Protein AF-A0A5N6UYJ4-F1 (afdb_monomer_lite)

Radius of gyration: 27.27 Å; chains: 1; bounding box: 57×42×85 Å

Foldseek 3Di:
DDDDDDDDDDDDPDDDDDDDDDPPPPPDDDADDDDCDDPPPDWKKKKFFADDPPPPTFIWIWGADPVHRQFTWIWTWDDDPVPDIDTDIDHRDGCPDPPDDDGPDIGIDD

pLDDT: mean 79.78, std 16.19, range [35.66, 96.44]

Sequence (110 aa):
MCSSGSHKSDQNDVPPPPPPPPLIGKTAPKLPSVASEGPAGSYLVELLIFNGWPFKDHWAYWVRSHSDPDISVQLHATGDVRNGFEFQIKRNYDFHDENSECPSTGVPLQ

InterPro domains:
  IPR046670 Protein of unknown function DUF6540 [PF20174] (45-101)

Structure (mmCIF, N/CA/C/O backbone):
data_AF-A0A5N6UYJ4-F1
#
_entry.id   AF-A0A5N6UYJ4-F1
#
loop_
_atom_site.group_PDB
_atom_site.id
_atom_site.type_symbol
_atom_site.label_atom_id
_atom_site.label_alt_id
_atom_site.label_comp_id
_atom_site.label_asym_id
_atom_site.label_entity_id
_atom_site.label_seq_id
_atom_site.pdbx_PDB_ins_code
_atom_site.Cartn_x
_atom_site.Cartn_y
_atom_site.Cartn_z
_atom_site.occupancy
_atom_site.B_iso_or_equiv
_atom_site.auth_seq_id
_atom_site.auth_comp_id
_atom_site.auth_asym_id
_atom_site.auth_atom_id
_atom_site.pdbx_PDB_model_num
ATOM 1 N N . MET A 1 1 ? 37.836 30.164 -68.396 1.00 37.69 1 MET A N 1
ATOM 2 C CA . MET A 1 1 ? 36.994 31.258 -67.869 1.00 37.69 1 MET A CA 1
ATOM 3 C C . MET A 1 1 ? 35.587 30.726 -67.690 1.00 37.69 1 MET A C 1
ATOM 5 O O . MET A 1 1 ? 35.096 30.031 -68.567 1.00 37.69 1 MET A O 1
ATOM 9 N N . CYS A 1 2 ? 35.027 30.967 -66.511 1.00 35.66 2 CYS A N 1
ATOM 10 C CA . CYS A 1 2 ? 33.766 30.437 -66.010 1.00 35.66 2 CYS A CA 1
ATOM 11 C C . CYS A 1 2 ? 32.553 30.886 -66.839 1.00 35.66 2 CYS A C 1
ATOM 13 O O . CYS A 1 2 ? 32.515 32.017 -67.321 1.00 35.66 2 CYS A O 1
ATOM 15 N N . SER A 1 3 ? 31.515 30.053 -66.904 1.00 36.03 3 SER A N 1
ATOM 16 C CA . SER A 1 3 ? 30.139 30.551 -66.951 1.00 36.03 3 SER A CA 1
ATOM 17 C C . SER A 1 3 ? 29.191 29.558 -66.298 1.00 36.03 3 SER A C 1
ATOM 19 O O . SER A 1 3 ? 29.234 28.356 -66.544 1.00 36.03 3 SER A O 1
ATOM 21 N N . SER A 1 4 ? 28.418 30.127 -65.383 1.00 45.53 4 SER A N 1
ATOM 22 C CA . SER A 1 4 ? 27.612 29.508 -64.346 1.00 45.53 4 SER A CA 1
ATOM 23 C C . SER A 1 4 ? 26.329 28.885 -64.890 1.00 45.53 4 SER A C 1
ATOM 25 O O . SER A 1 4 ? 25.650 29.482 -65.722 1.00 45.53 4 SER A O 1
ATOM 27 N N . GLY A 1 5 ? 25.954 27.728 -64.343 1.00 38.66 5 GLY A N 1
ATOM 28 C CA . GLY A 1 5 ? 24.642 27.109 -64.523 1.00 38.66 5 GLY A CA 1
ATOM 29 C C . GLY A 1 5 ? 24.069 26.696 -63.168 1.00 38.66 5 GLY A C 1
ATOM 30 O O . GLY A 1 5 ? 24.495 25.698 -62.605 1.00 38.66 5 GLY A O 1
ATOM 31 N N . SER A 1 6 ? 23.161 27.530 -62.656 1.00 41.56 6 SER A N 1
ATOM 32 C CA . SER A 1 6 ? 22.219 27.382 -61.534 1.00 41.56 6 SER A CA 1
ATOM 33 C C . SER A 1 6 ? 22.352 26.185 -60.582 1.00 41.56 6 SER A C 1
ATOM 35 O O . SER A 1 6 ? 21.920 25.074 -60.887 1.00 41.56 6 SER A O 1
ATOM 37 N N . HIS A 1 7 ? 22.750 26.480 -59.340 1.00 42.28 7 HIS A N 1
ATOM 38 C CA . HIS A 1 7 ? 22.315 25.706 -58.178 1.00 42.28 7 HIS A CA 1
ATOM 39 C C . HIS A 1 7 ? 20.789 25.803 -58.060 1.00 42.28 7 HIS A C 1
ATOM 41 O O . HIS A 1 7 ? 20.243 26.867 -57.766 1.00 42.28 7 HIS A O 1
ATOM 47 N N . LYS A 1 8 ? 20.098 24.688 -58.297 1.00 43.34 8 LYS A N 1
ATOM 48 C CA . LYS A 1 8 ? 18.707 24.507 -57.889 1.00 43.34 8 LYS A CA 1
ATOM 49 C C . LYS A 1 8 ? 18.759 24.120 -56.412 1.00 43.34 8 LYS A C 1
ATOM 51 O O . LYS A 1 8 ? 19.307 23.081 -56.069 1.00 43.34 8 LYS A O 1
ATOM 56 N N . SER A 1 9 ? 18.293 25.017 -55.556 1.00 42.75 9 SER A N 1
ATOM 57 C CA . SER A 1 9 ? 18.115 24.794 -54.124 1.00 42.75 9 SER A CA 1
ATOM 58 C C . SER A 1 9 ? 17.291 23.527 -53.892 1.00 42.75 9 SER A C 1
ATOM 60 O O . SER A 1 9 ? 16.156 23.464 -54.372 1.00 42.75 9 SER A O 1
ATOM 62 N N . ASP A 1 10 ? 17.849 22.561 -53.160 1.00 50.72 10 ASP A N 1
ATOM 63 C CA . ASP A 1 10 ? 17.098 21.452 -52.574 1.00 50.72 10 ASP A CA 1
ATOM 64 C C . ASP A 1 10 ? 15.974 22.042 -51.714 1.00 50.72 10 ASP A C 1
ATOM 66 O O . ASP A 1 10 ? 16.199 22.627 -50.651 1.00 50.72 10 ASP A O 1
ATOM 70 N N . GLN A 1 11 ? 14.749 21.978 -52.234 1.00 52.72 11 GLN A N 1
ATOM 71 C CA . GLN A 1 11 ? 13.552 22.282 -51.469 1.00 52.72 11 GLN A CA 1
ATOM 72 C C . GLN A 1 11 ? 13.398 21.181 -50.424 1.00 52.72 11 GLN A C 1
ATOM 74 O O . GLN A 1 11 ? 13.255 20.009 -50.755 1.00 52.72 11 GLN A O 1
ATOM 79 N N . ASN A 1 12 ? 13.469 21.592 -49.161 1.00 56.12 12 ASN A N 1
ATOM 80 C CA . ASN A 1 12 ? 13.211 20.778 -47.984 1.00 56.12 12 ASN A CA 1
ATOM 81 C C . ASN A 1 12 ? 11.861 20.044 -48.100 1.00 56.12 12 ASN A C 1
ATOM 83 O O . ASN A 1 12 ? 10.819 20.643 -47.834 1.00 56.12 12 ASN A O 1
ATOM 87 N N . ASP A 1 13 ? 11.878 18.754 -48.428 1.00 59.16 13 ASP A N 1
ATOM 88 C CA . ASP A 1 13 ? 10.721 17.867 -48.267 1.00 59.16 13 ASP A CA 1
ATOM 89 C C . ASP A 1 13 ? 10.680 17.369 -46.814 1.00 59.16 13 ASP A C 1
ATOM 91 O O . ASP A 1 13 ? 11.123 16.268 -46.478 1.00 59.16 13 ASP A O 1
ATOM 95 N N . VAL A 1 14 ? 10.199 18.225 -45.908 1.00 63.22 14 VAL A N 1
ATOM 96 C CA . VAL A 1 14 ? 9.856 17.798 -44.546 1.00 63.22 14 VAL A CA 1
ATOM 97 C C . VAL A 1 14 ? 8.457 17.180 -44.602 1.00 63.22 14 VAL A C 1
ATOM 99 O O . VAL A 1 14 ? 7.529 17.852 -45.062 1.00 63.22 14 VAL A O 1
ATOM 102 N N . PRO A 1 15 ? 8.269 15.924 -44.152 1.00 75.69 15 PRO A N 1
ATOM 103 C CA . PRO A 1 15 ? 6.957 15.294 -44.166 1.00 75.69 15 PRO A CA 1
ATOM 104 C C . PRO A 1 15 ? 5.963 16.105 -43.322 1.00 75.69 15 PRO A C 1
ATOM 106 O O . PRO A 1 15 ? 6.350 16.678 -42.297 1.00 75.69 15 PRO A O 1
ATOM 109 N N . PRO A 1 16 ? 4.683 16.169 -43.733 1.00 78.69 16 PRO A N 1
ATOM 110 C CA . PRO A 1 16 ? 3.678 16.922 -43.003 1.00 78.69 16 PRO A CA 1
ATOM 111 C C . PRO A 1 16 ? 3.562 16.395 -41.566 1.00 78.69 16 PRO A C 1
ATOM 113 O O . PRO A 1 16 ? 3.697 15.187 -41.339 1.00 78.69 16 PRO A O 1
ATOM 116 N N . PRO A 1 17 ? 3.313 17.281 -40.587 1.00 78.19 17 PRO A N 1
ATOM 117 C CA . PRO A 1 17 ? 3.162 16.865 -39.205 1.00 78.19 17 PRO A CA 1
ATOM 118 C C . PRO A 1 17 ? 1.998 15.870 -39.081 1.00 78.19 17 PRO A C 1
ATOM 120 O O . PRO A 1 17 ? 0.983 16.019 -39.772 1.00 78.19 17 PRO A O 1
ATOM 123 N N . PRO A 1 18 ? 2.125 14.854 -38.212 1.00 80.38 18 PRO A N 1
ATOM 124 C CA . PRO A 1 18 ? 1.044 13.912 -37.975 1.00 80.38 18 PRO A CA 1
ATOM 125 C C . PRO A 1 18 ? -0.202 14.647 -37.451 1.00 80.38 18 PRO A C 1
ATOM 127 O O . PRO A 1 18 ? -0.077 15.665 -36.761 1.00 80.38 18 PRO A O 1
ATOM 130 N N . PRO A 1 19 ? -1.411 14.145 -37.760 1.00 80.44 19 PRO A N 1
ATOM 131 C CA . PRO A 1 19 ? -2.641 14.731 -37.250 1.00 80.44 19 PRO A CA 1
ATOM 132 C C . PRO A 1 19 ? -2.663 14.685 -35.713 1.00 80.44 19 PRO A C 1
ATOM 134 O O . PRO A 1 19 ? -2.157 13.725 -35.119 1.00 80.44 19 PRO A O 1
ATOM 137 N N . PRO A 1 20 ? -3.257 15.695 -35.051 1.00 76.94 20 PRO A N 1
ATOM 138 C CA . PRO A 1 20 ? -3.417 15.674 -33.607 1.00 76.94 20 PRO A CA 1
ATOM 139 C C . PRO A 1 20 ? -4.261 14.458 -33.193 1.00 76.94 20 PRO A C 1
ATOM 141 O O . PRO A 1 20 ? -5.218 14.108 -33.894 1.00 76.94 20 PRO A O 1
ATOM 144 N N . PRO A 1 21 ? -3.931 13.800 -32.067 1.00 77.88 21 PRO A N 1
ATOM 145 C CA . PRO A 1 21 ? -4.728 12.693 -31.569 1.00 77.88 21 PRO A CA 1
ATOM 146 C C . PRO A 1 21 ? -6.170 13.161 -31.322 1.00 77.88 21 PRO A C 1
ATOM 148 O O . PRO A 1 21 ? -6.376 14.292 -30.866 1.00 77.88 21 PRO A O 1
ATOM 151 N N . PRO A 1 22 ? -7.181 12.320 -31.605 1.00 70.31 22 PRO A N 1
ATOM 152 C CA . PRO A 1 22 ? -8.562 12.663 -31.315 1.00 70.31 22 PRO A CA 1
ATOM 153 C C . PRO A 1 22 ? -8.701 13.009 -29.830 1.00 70.31 22 PRO A C 1
ATOM 155 O O . PRO A 1 22 ? -8.305 12.233 -28.957 1.00 70.31 22 PRO A O 1
ATOM 158 N N . LEU A 1 23 ? -9.285 14.178 -29.556 1.00 64.19 23 LEU A N 1
ATOM 159 C CA . LEU A 1 23 ? -9.750 14.596 -28.235 1.00 64.19 23 LEU A CA 1
ATOM 160 C C . LEU A 1 23 ? -10.942 13.712 -27.838 1.00 64.19 23 LEU A C 1
ATOM 162 O O . LEU A 1 23 ? -12.083 14.158 -27.777 1.00 64.19 23 LEU A O 1
ATOM 166 N N . ILE A 1 24 ? -10.697 12.426 -27.583 1.00 67.12 24 ILE A N 1
ATOM 167 C CA . ILE A 1 24 ? -11.600 11.651 -26.742 1.00 67.12 24 ILE A CA 1
ATOM 168 C C . ILE A 1 24 ? -11.503 12.314 -25.377 1.00 67.12 24 ILE A C 1
ATOM 170 O O . ILE A 1 24 ? -10.480 12.204 -24.700 1.00 67.12 24 ILE A O 1
ATOM 174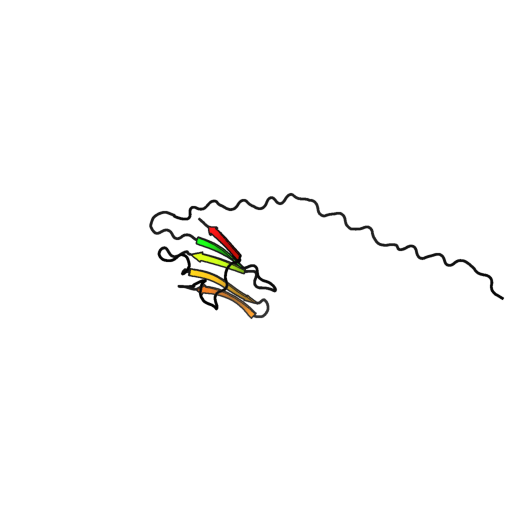 N N . GLY A 1 25 ? -12.551 13.049 -25.007 1.00 61.72 25 GLY A N 1
ATOM 175 C CA . GLY A 1 25 ? -12.735 13.566 -23.662 1.00 61.72 25 GLY A CA 1
ATOM 176 C C . GLY A 1 25 ? -12.751 12.391 -22.697 1.00 61.72 25 GLY A C 1
ATOM 177 O O . GLY A 1 25 ? -13.798 11.820 -22.413 1.00 61.72 25 GLY A O 1
ATOM 178 N N . LYS A 1 26 ? -11.573 11.986 -22.220 1.00 60.91 26 LYS A N 1
ATOM 179 C CA . LYS A 1 26 ? -11.442 11.078 -21.092 1.00 60.91 26 LYS A CA 1
ATOM 180 C C . LYS A 1 26 ? -11.830 11.885 -19.866 1.00 60.91 26 LYS A C 1
ATOM 182 O O . LYS A 1 26 ? -10.976 12.455 -19.194 1.00 60.91 26 LYS A O 1
ATOM 187 N N . THR A 1 27 ? -13.127 11.984 -19.595 1.00 65.62 27 THR A N 1
ATOM 188 C CA . THR A 1 27 ? -13.563 12.343 -18.250 1.00 65.62 27 THR A CA 1
ATOM 189 C C . THR A 1 27 ? -12.994 11.268 -17.335 1.00 65.62 27 THR A C 1
ATOM 191 O O . THR A 1 27 ? -13.286 10.084 -17.517 1.00 65.62 27 THR A O 1
ATOM 194 N N . ALA A 1 28 ? -12.105 11.658 -16.422 1.00 72.56 28 ALA A N 1
ATOM 195 C CA . ALA A 1 28 ? -11.562 10.727 -15.447 1.00 72.56 28 ALA A CA 1
ATOM 196 C C . ALA A 1 28 ? -12.729 10.073 -14.682 1.00 72.56 28 ALA A C 1
ATOM 198 O O . ALA A 1 28 ? -13.720 10.759 -14.396 1.00 72.56 28 ALA A O 1
ATOM 199 N N . PRO A 1 29 ? -12.653 8.770 -14.363 1.00 76.12 29 PRO A N 1
ATOM 200 C CA . PRO A 1 29 ? -13.671 8.121 -13.552 1.00 76.12 29 PRO A CA 1
ATOM 201 C C . PRO A 1 29 ? -13.870 8.891 -12.245 1.00 76.12 29 PRO A C 1
ATOM 203 O O . PRO A 1 29 ? -12.903 9.242 -11.567 1.00 76.12 29 PRO A O 1
ATOM 206 N N . LYS A 1 30 ? -15.127 9.170 -11.889 1.00 80.12 30 LYS A N 1
ATOM 207 C CA . LYS A 1 30 ? -15.443 9.763 -10.589 1.00 80.12 30 LYS A CA 1
ATOM 208 C C . LYS A 1 30 ? -15.077 8.761 -9.495 1.00 80.12 30 LYS A C 1
ATOM 210 O O . LYS A 1 30 ? -15.526 7.618 -9.545 1.00 80.12 30 LYS A O 1
ATOM 215 N N . LEU A 1 31 ? -14.288 9.201 -8.515 1.00 76.88 31 LEU A N 1
ATOM 216 C CA . LEU A 1 31 ? -13.930 8.376 -7.365 1.00 76.88 31 LEU A CA 1
ATOM 217 C C . LEU A 1 31 ? -15.182 7.979 -6.564 1.00 76.88 31 LEU A C 1
ATOM 219 O O . LEU A 1 31 ? -16.116 8.786 -6.452 1.00 76.88 31 LEU A O 1
ATOM 223 N N . PRO A 1 32 ? -15.219 6.757 -6.005 1.00 76.50 32 PRO A N 1
ATOM 224 C CA . PRO A 1 32 ? -16.294 6.353 -5.114 1.00 76.50 32 PRO A CA 1
ATOM 225 C C . PRO A 1 32 ? -16.315 7.264 -3.879 1.00 76.50 32 PRO A C 1
ATOM 227 O O . PRO A 1 32 ? -15.278 7.569 -3.295 1.00 76.50 32 PRO A O 1
ATOM 230 N N . SER A 1 33 ? -17.508 7.712 -3.481 1.00 83.69 33 SER A N 1
ATOM 231 C CA . SER A 1 33 ? -17.690 8.406 -2.203 1.00 83.69 33 SER A CA 1
ATOM 232 C C . SER A 1 33 ? -17.843 7.345 -1.122 1.00 83.69 33 SER A C 1
ATOM 234 O O . SER A 1 33 ? -18.921 6.772 -0.976 1.00 83.69 33 SER A O 1
ATOM 236 N N . VAL A 1 34 ? -16.763 7.062 -0.402 1.00 85.38 34 VAL A N 1
ATOM 237 C CA . VAL A 1 34 ? -16.749 6.100 0.706 1.00 85.38 34 VAL A CA 1
ATOM 238 C C . VAL A 1 34 ? -16.768 6.872 2.022 1.00 85.38 34 VAL A C 1
ATOM 240 O O . VAL A 1 34 ? -16.065 7.873 2.169 1.00 85.38 34 VAL A O 1
ATOM 243 N N . ALA A 1 35 ? -17.615 6.449 2.961 1.00 84.25 35 ALA A N 1
ATOM 244 C CA . ALA A 1 35 ? -17.637 7.028 4.299 1.00 84.25 35 ALA A CA 1
ATOM 245 C C . ALA A 1 35 ? -16.360 6.636 5.054 1.00 84.25 35 ALA A C 1
ATOM 247 O O . ALA A 1 35 ? -15.891 5.509 4.937 1.00 84.25 35 ALA A O 1
ATOM 248 N N . SER A 1 36 ? -15.816 7.549 5.860 1.00 78.19 36 SER A N 1
ATOM 249 C CA . SER A 1 36 ? -14.627 7.252 6.674 1.00 78.19 36 SER A CA 1
ATOM 250 C C . SER A 1 36 ? -14.898 6.226 7.782 1.00 78.19 36 SER A C 1
ATOM 252 O O . SER A 1 36 ? -13.953 5.702 8.366 1.00 78.19 36 SER A O 1
ATOM 254 N N . GLU A 1 37 ? -16.168 5.967 8.089 1.00 82.62 37 GLU A N 1
ATOM 255 C CA . GLU A 1 37 ? -16.607 5.035 9.119 1.00 82.62 37 GLU A CA 1
ATOM 256 C C . GLU A 1 37 ? -17.610 4.053 8.515 1.00 82.62 37 GLU A C 1
ATOM 258 O O . GLU A 1 37 ? -18.570 4.451 7.847 1.00 82.62 37 GLU A O 1
ATOM 263 N N . GLY A 1 38 ? -17.377 2.766 8.754 1.00 83.44 38 GLY A N 1
ATOM 264 C CA . GLY A 1 38 ? -18.307 1.696 8.422 1.00 83.44 38 GLY A CA 1
ATOM 265 C C . GLY A 1 38 ? -19.009 1.143 9.668 1.00 83.44 38 GLY A C 1
ATOM 266 O O . GLY A 1 38 ? -18.869 1.679 10.769 1.00 83.44 38 GLY A O 1
ATOM 267 N N . PRO A 1 39 ? -19.770 0.046 9.529 1.00 88.25 39 PRO A N 1
ATOM 268 C CA . PRO A 1 39 ? -20.360 -0.662 10.661 1.00 88.25 39 PRO A CA 1
ATOM 269 C C . PRO A 1 39 ? -19.319 -1.056 11.719 1.00 88.25 39 PRO A C 1
ATOM 271 O O . PRO A 1 39 ? -18.138 -1.235 11.414 1.00 88.25 39 PRO A O 1
ATOM 274 N N . ALA A 1 40 ? -19.761 -1.266 12.959 1.00 88.69 40 ALA A N 1
ATOM 275 C CA . ALA A 1 40 ? -18.878 -1.703 14.038 1.00 88.69 40 ALA A CA 1
ATOM 276 C C . ALA A 1 40 ? -18.085 -2.966 13.644 1.00 88.69 40 ALA A C 1
ATOM 278 O O . ALA A 1 40 ? -18.658 -3.956 13.190 1.00 88.69 40 ALA A O 1
ATOM 279 N N . GLY A 1 41 ? -16.761 -2.917 13.815 1.00 86.12 41 GLY A N 1
ATOM 280 C CA . GLY A 1 41 ? -15.844 -4.004 13.456 1.00 86.12 41 GLY A CA 1
ATOM 281 C C . GLY A 1 41 ? -15.392 -4.027 11.989 1.00 86.12 41 GLY A C 1
ATOM 282 O O . GLY A 1 41 ? -14.550 -4.852 11.646 1.00 86.12 41 GLY A O 1
ATOM 283 N N . SER A 1 42 ? -15.902 -3.137 11.131 1.00 90.00 42 SER A N 1
ATOM 284 C CA . SER A 1 42 ? -15.390 -2.968 9.762 1.00 90.00 42 SER A CA 1
ATOM 285 C C . SER A 1 42 ? -14.121 -2.120 9.743 1.00 90.00 42 SER A C 1
ATOM 287 O O . SER A 1 42 ? -13.978 -1.199 10.543 1.00 90.00 42 SER A O 1
ATOM 289 N N . TYR A 1 43 ? -13.203 -2.423 8.829 1.00 89.75 43 TYR A N 1
ATOM 290 C CA . TYR A 1 43 ? -11.987 -1.643 8.604 1.00 89.75 43 TYR A CA 1
ATOM 291 C C . TYR A 1 43 ? -12.133 -0.839 7.319 1.00 89.75 43 TYR A C 1
ATOM 293 O O . TYR A 1 43 ? -12.613 -1.377 6.323 1.00 89.75 43 TYR A O 1
ATOM 301 N N . LEU A 1 44 ? -11.679 0.416 7.329 1.00 91.44 44 LEU A N 1
ATOM 302 C CA . LEU A 1 44 ? -11.556 1.193 6.102 1.00 91.44 44 LEU A CA 1
ATOM 303 C C . LEU A 1 44 ? -10.345 0.682 5.319 1.00 91.44 44 LEU A C 1
ATOM 305 O O . LEU A 1 44 ? -9.229 0.645 5.847 1.00 91.44 44 LEU A O 1
ATOM 309 N N . VAL A 1 45 ? -10.570 0.302 4.066 1.00 93.50 45 VAL A N 1
ATOM 310 C CA . VAL A 1 45 ? -9.496 -0.044 3.137 1.00 93.50 45 VAL A CA 1
ATOM 311 C C . VAL A 1 45 ? -9.207 1.171 2.271 1.00 93.50 45 VAL A C 1
ATOM 313 O O . VAL A 1 45 ? -10.117 1.852 1.824 1.00 93.50 45 VAL A O 1
ATOM 316 N N . GLU A 1 46 ? -7.945 1.458 1.996 1.00 93.94 46 GLU A N 1
ATOM 317 C CA . GLU A 1 46 ? -7.548 2.524 1.084 1.00 93.94 46 GLU A CA 1
ATOM 318 C C . GLU A 1 46 ? -6.582 1.979 0.034 1.00 93.94 46 GLU A C 1
ATOM 320 O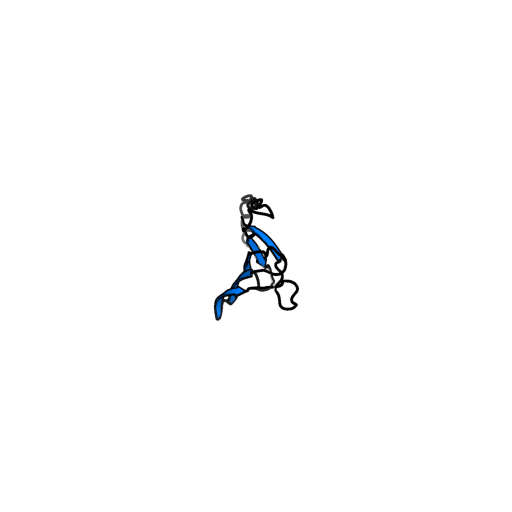 O . GLU A 1 46 ? -5.781 1.083 0.298 1.00 93.94 46 GLU A O 1
ATOM 325 N N . LEU A 1 47 ? -6.662 2.525 -1.175 1.00 94.00 47 LEU A N 1
ATOM 326 C CA . LEU A 1 47 ? -5.652 2.374 -2.206 1.00 94.00 47 LEU A CA 1
ATOM 327 C C . LEU A 1 47 ? -4.660 3.523 -2.074 1.00 94.00 47 LEU A C 1
ATOM 329 O O . LEU A 1 47 ? -4.991 4.679 -2.339 1.00 94.00 47 LEU A O 1
ATOM 333 N N . LEU A 1 48 ? -3.438 3.194 -1.692 1.00 92.69 48 LEU A N 1
ATOM 334 C CA . LEU A 1 48 ? -2.321 4.120 -1.690 1.00 92.69 48 LEU A CA 1
ATOM 335 C C . LEU A 1 48 ? -1.659 4.111 -3.057 1.00 92.69 48 LEU A C 1
ATOM 337 O O . LEU A 1 48 ? -1.390 3.044 -3.604 1.00 92.69 48 LEU A O 1
ATOM 341 N N . ILE A 1 49 ? -1.376 5.292 -3.589 1.00 91.81 49 ILE A N 1
ATOM 342 C CA . ILE A 1 49 ? -0.680 5.486 -4.855 1.00 91.81 49 ILE A CA 1
ATOM 343 C C . ILE A 1 49 ? 0.625 6.213 -4.553 1.00 91.81 49 ILE A C 1
ATOM 345 O O . ILE A 1 49 ? 0.630 7.341 -4.049 1.00 91.81 49 ILE A O 1
ATOM 349 N N . PHE A 1 50 ? 1.734 5.575 -4.887 1.00 89.75 50 PHE A N 1
ATOM 350 C CA . PHE A 1 50 ? 3.070 6.143 -4.834 1.00 89.75 50 PHE A CA 1
ATOM 351 C C . PHE A 1 50 ? 3.416 6.561 -6.255 1.00 89.75 50 PHE A C 1
ATOM 353 O O . PHE A 1 50 ? 3.370 5.731 -7.155 1.00 89.75 50 PHE A O 1
ATOM 360 N N . ASN A 1 51 ? 3.696 7.847 -6.458 1.00 85.88 51 ASN A N 1
ATOM 361 C CA . ASN A 1 51 ? 4.163 8.374 -7.734 1.00 85.88 51 ASN A CA 1
ATOM 362 C C . ASN A 1 51 ? 5.552 8.960 -7.492 1.00 85.88 51 ASN A C 1
ATOM 364 O O . ASN A 1 51 ? 5.691 9.921 -6.732 1.00 85.88 51 ASN A O 1
ATOM 368 N N . GLY A 1 52 ? 6.582 8.360 -8.082 1.00 69.62 52 GLY A N 1
ATOM 369 C CA . GLY A 1 52 ? 7.969 8.675 -7.767 1.00 69.62 52 GLY A CA 1
ATOM 370 C C . GLY A 1 52 ? 8.898 8.519 -8.963 1.00 69.62 52 GLY A C 1
ATOM 371 O O . GLY A 1 52 ? 9.016 7.445 -9.552 1.00 69.62 52 GLY A O 1
ATOM 372 N N . TRP A 1 53 ? 9.639 9.584 -9.275 1.00 50.38 53 TRP A N 1
ATOM 373 C CA . TRP A 1 53 ? 10.746 9.530 -10.228 1.00 50.38 53 TRP A CA 1
ATOM 374 C C . TRP A 1 53 ? 11.972 8.838 -9.589 1.00 50.38 53 TRP A C 1
ATOM 376 O O . TRP A 1 53 ? 12.271 9.119 -8.428 1.00 50.38 53 TRP A O 1
ATOM 386 N N . PRO A 1 54 ? 12.733 7.983 -10.302 1.00 56.34 54 PRO A N 1
ATOM 387 C CA . PRO A 1 54 ? 12.547 7.590 -11.697 1.00 56.34 54 PRO A CA 1
ATOM 388 C C . PRO A 1 54 ? 11.681 6.335 -11.910 1.00 56.34 54 PRO A C 1
ATOM 390 O O . PRO A 1 54 ? 11.179 6.186 -13.014 1.00 56.34 54 PRO A O 1
ATOM 393 N N . PHE A 1 55 ? 11.488 5.453 -10.917 1.00 57.66 55 PHE A N 1
ATOM 394 C CA . PHE A 1 55 ? 10.721 4.198 -11.080 1.00 57.66 55 PHE A CA 1
ATOM 395 C C . PHE A 1 55 ? 10.128 3.673 -9.762 1.00 57.66 55 PHE A C 1
ATOM 397 O O . PHE A 1 55 ? 10.283 2.498 -9.434 1.00 57.66 55 PHE A O 1
ATOM 404 N N . LYS A 1 56 ? 9.485 4.537 -8.974 1.00 71.75 56 LYS A N 1
ATOM 405 C CA . LYS A 1 56 ? 8.800 4.113 -7.738 1.00 71.75 56 LYS A CA 1
ATOM 406 C C . LYS A 1 56 ? 7.284 4.242 -7.822 1.00 71.75 56 LYS A C 1
ATOM 408 O O . LYS A 1 56 ? 6.609 4.317 -6.800 1.00 71.75 56 LYS A O 1
ATOM 413 N N . ASP A 1 57 ? 6.761 4.252 -9.044 1.00 86.19 57 ASP A N 1
ATOM 414 C CA . ASP A 1 57 ? 5.326 4.179 -9.253 1.00 86.19 57 ASP A CA 1
ATOM 415 C C . ASP A 1 57 ? 4.846 2.794 -8.822 1.00 86.19 57 ASP A C 1
ATOM 417 O O . ASP A 1 57 ? 5.161 1.776 -9.441 1.00 86.19 57 ASP A O 1
ATOM 421 N N . HIS A 1 58 ? 4.117 2.753 -7.717 1.00 90.25 58 HIS A N 1
ATOM 422 C CA . HIS A 1 58 ? 3.523 1.536 -7.191 1.00 90.25 58 HIS A CA 1
ATOM 423 C C . HIS A 1 58 ? 2.240 1.889 -6.434 1.00 90.25 58 HIS A C 1
ATOM 425 O O . HIS A 1 58 ? 1.923 3.054 -6.193 1.00 90.25 58 HIS A O 1
ATOM 431 N N . TRP A 1 59 ? 1.467 0.878 -6.062 1.00 93.38 59 TRP A N 1
ATOM 432 C CA . TRP A 1 59 ? 0.264 1.036 -5.261 1.00 93.38 59 TRP A CA 1
ATOM 433 C C . TRP A 1 59 ? 0.190 0.010 -4.129 1.00 93.38 59 TRP A C 1
ATOM 435 O O . TRP A 1 59 ? 0.723 -1.090 -4.225 1.00 93.38 59 TRP A O 1
ATOM 445 N N . ALA A 1 60 ? -0.476 0.345 -3.036 1.00 94.50 60 ALA A N 1
ATOM 446 C CA . ALA A 1 60 ? -0.656 -0.579 -1.924 1.00 94.50 60 ALA A CA 1
ATOM 447 C C . ALA A 1 60 ? -2.096 -0.549 -1.434 1.00 94.50 60 ALA A C 1
ATOM 449 O O . ALA A 1 60 ? -2.751 0.488 -1.501 1.00 94.50 60 ALA A O 1
ATOM 450 N N . TYR A 1 61 ? -2.573 -1.667 -0.895 1.00 95.69 61 TYR A N 1
ATOM 451 C CA . TYR A 1 61 ? -3.739 -1.632 -0.025 1.00 95.69 61 TYR A CA 1
ATOM 452 C C . TYR A 1 61 ? -3.310 -1.248 1.385 1.00 95.69 61 TYR A C 1
ATOM 454 O O . TYR A 1 61 ? -2.302 -1.740 1.897 1.00 95.69 61 TYR A O 1
ATOM 462 N N . TRP A 1 62 ? -4.107 -0.397 2.011 1.00 94.69 62 TRP A N 1
ATOM 463 C CA . TRP A 1 62 ? -3.935 0.069 3.375 1.00 94.69 62 TRP A CA 1
ATOM 464 C C . TRP A 1 62 ? -5.182 -0.255 4.172 1.00 94.69 62 TRP A C 1
ATOM 466 O O . TRP A 1 62 ? -6.270 0.188 3.822 1.00 94.69 62 TRP A O 1
ATOM 476 N N . VAL A 1 63 ? -5.043 -1.059 5.218 1.00 94.50 63 VAL A N 1
ATOM 477 C CA . VAL A 1 63 ? -6.165 -1.419 6.090 1.00 94.50 63 VAL A CA 1
ATOM 478 C C . VAL A 1 63 ? -6.042 -0.601 7.359 1.00 94.50 63 VAL A C 1
ATOM 480 O O . VAL A 1 63 ? -5.296 -0.992 8.256 1.00 94.50 63 VAL A O 1
ATOM 483 N N . ARG A 1 64 ? -6.744 0.535 7.403 1.00 90.88 64 ARG A N 1
ATOM 484 C CA . ARG A 1 64 ? -6.589 1.567 8.431 1.00 90.88 64 ARG A CA 1
ATOM 485 C C . ARG A 1 64 ? -6.941 1.027 9.816 1.00 90.88 64 ARG A C 1
ATOM 487 O O . ARG A 1 64 ? -8.027 0.481 10.010 1.00 90.88 64 ARG A O 1
ATOM 494 N N . SER A 1 65 ? -6.046 1.196 10.783 1.00 89.69 65 SER A N 1
ATOM 495 C CA . SER A 1 65 ? -6.322 0.838 12.176 1.00 89.69 65 SER A CA 1
ATOM 496 C C . SER A 1 65 ? -7.416 1.729 12.780 1.00 89.69 65 SER A C 1
ATOM 498 O O . SER A 1 65 ? -7.524 2.913 12.465 1.00 89.69 65 SER A O 1
ATOM 500 N N . HIS A 1 66 ? -8.227 1.162 13.680 1.00 87.62 66 HIS A N 1
ATOM 501 C CA . HIS A 1 66 ? -9.260 1.910 14.412 1.00 87.62 66 HIS A CA 1
ATOM 502 C C . HIS A 1 66 ? -8.686 2.856 15.463 1.00 87.62 66 HIS A C 1
ATOM 504 O O . HIS A 1 66 ? -9.329 3.845 15.798 1.00 87.62 66 HIS A O 1
ATOM 510 N N . SER A 1 67 ? -7.522 2.525 16.027 1.00 88.00 67 SER A N 1
ATOM 511 C CA . SER A 1 67 ? -6.925 3.287 17.127 1.00 88.00 67 SER A CA 1
ATOM 512 C C . SER A 1 67 ? -6.020 4.412 16.643 1.00 88.00 67 SER A C 1
ATOM 514 O O . SER A 1 67 ? -5.955 5.451 17.290 1.00 88.00 67 SER A O 1
ATOM 516 N N . ASP A 1 68 ? -5.312 4.183 15.538 1.00 87.44 68 ASP A N 1
ATOM 517 C CA . ASP A 1 68 ? -4.341 5.120 14.981 1.00 87.44 68 ASP A CA 1
ATOM 518 C C . ASP A 1 68 ? -4.297 4.980 13.451 1.00 87.44 68 ASP A C 1
ATOM 520 O O . ASP A 1 68 ? -3.737 4.010 12.943 1.00 87.44 68 ASP A O 1
ATOM 524 N N . PRO A 1 69 ? -4.904 5.910 12.697 1.00 84.25 69 PRO A N 1
ATOM 525 C CA . PRO A 1 69 ? -4.915 5.864 11.239 1.00 84.25 69 PRO A CA 1
ATOM 526 C C . PRO A 1 69 ? -3.533 5.838 10.574 1.00 84.25 69 PRO A C 1
ATOM 528 O O . PRO A 1 69 ? -3.430 5.336 9.450 1.00 84.25 69 PRO A O 1
ATOM 531 N N . ASP A 1 70 ? -2.499 6.346 11.251 1.00 85.62 70 ASP A N 1
ATOM 532 C CA . ASP A 1 70 ? -1.143 6.460 10.708 1.00 85.62 70 ASP A CA 1
ATOM 533 C C . ASP A 1 70 ? -0.340 5.159 10.873 1.00 85.62 70 ASP A C 1
ATOM 535 O O . ASP A 1 70 ? 0.593 4.912 10.107 1.00 85.62 70 ASP A O 1
ATOM 539 N N . ILE A 1 71 ? -0.759 4.278 11.795 1.00 90.19 71 ILE A N 1
ATOM 540 C CA . ILE A 1 71 ? -0.152 2.963 12.033 1.00 90.19 71 ILE A CA 1
ATOM 541 C C . ILE A 1 71 ? -1.115 1.862 11.600 1.00 90.19 71 ILE A C 1
ATOM 543 O O . ILE A 1 71 ? -2.091 1.556 12.286 1.00 90.19 71 ILE A O 1
ATOM 547 N N . SER A 1 72 ? -0.838 1.207 10.474 1.00 93.31 72 SER A N 1
ATOM 548 C CA . SER A 1 72 ? -1.780 0.226 9.922 1.00 93.31 72 SER A CA 1
ATOM 549 C C . SER A 1 72 ? -1.115 -0.945 9.191 1.00 93.31 72 SER A C 1
ATOM 551 O O . SER A 1 72 ? 0.077 -1.223 9.348 1.00 93.31 72 SER A O 1
ATOM 553 N N . VAL A 1 73 ? -1.916 -1.717 8.447 1.00 95.00 73 VAL A N 1
ATOM 554 C CA . VAL A 1 73 ? -1.433 -2.834 7.630 1.00 95.00 73 VAL A CA 1
ATOM 555 C C . VAL A 1 73 ? -1.317 -2.396 6.175 1.00 95.00 73 VAL A C 1
ATOM 557 O O . VAL A 1 73 ? -2.300 -1.961 5.579 1.00 95.00 73 VAL A O 1
ATOM 560 N N . GLN A 1 74 ? -0.133 -2.579 5.593 1.00 95.06 74 GLN A N 1
ATOM 561 C CA . GLN A 1 74 ? 0.148 -2.334 4.180 1.00 95.06 74 GLN A CA 1
ATOM 562 C C . GLN A 1 74 ? 0.309 -3.660 3.434 1.00 95.06 74 GLN A C 1
ATOM 564 O O . GLN A 1 74 ? 1.054 -4.541 3.870 1.00 95.06 74 GLN A O 1
ATOM 569 N N . LEU A 1 75 ? -0.361 -3.793 2.293 1.00 96.44 75 LEU A N 1
ATOM 570 C CA . LEU A 1 75 ? -0.230 -4.927 1.384 1.00 96.44 75 LEU A CA 1
ATOM 571 C C . LEU A 1 75 ? 0.217 -4.400 0.024 1.00 96.44 75 LEU A C 1
ATOM 573 O O . LEU A 1 75 ? -0.488 -3.601 -0.592 1.00 96.44 75 LEU A O 1
ATOM 577 N N . HIS A 1 76 ? 1.382 -4.833 -0.446 1.00 94.88 76 HIS A N 1
ATOM 578 C CA . HIS A 1 76 ? 1.966 -4.325 -1.690 1.00 94.88 76 HIS A CA 1
ATOM 579 C C . HIS A 1 76 ? 2.869 -5.360 -2.357 1.00 94.88 76 HIS A C 1
ATOM 581 O O . HIS A 1 76 ? 3.241 -6.359 -1.741 1.00 94.88 76 HIS A O 1
ATOM 587 N N . ALA A 1 77 ? 3.221 -5.121 -3.616 1.00 93.19 77 ALA A N 1
ATOM 588 C CA . ALA A 1 77 ? 4.315 -5.824 -4.263 1.00 93.19 77 ALA A CA 1
ATOM 589 C C . ALA A 1 77 ? 5.574 -4.950 -4.210 1.00 93.19 77 ALA A C 1
ATOM 591 O O . ALA A 1 77 ? 5.510 -3.732 -4.336 1.00 93.19 77 ALA A O 1
ATOM 592 N N . THR A 1 78 ? 6.727 -5.570 -4.010 1.00 89.06 78 THR A N 1
ATOM 593 C CA . THR A 1 78 ? 8.023 -4.891 -4.013 1.00 89.06 78 THR A CA 1
ATOM 594 C C . THR A 1 78 ? 9.011 -5.668 -4.868 1.00 89.06 78 THR A C 1
ATOM 596 O O . THR A 1 78 ? 8.846 -6.870 -5.064 1.00 89.06 78 THR A O 1
ATOM 599 N N . GLY A 1 79 ? 10.021 -4.991 -5.404 1.00 88.56 79 GLY A N 1
ATOM 600 C CA . GLY A 1 79 ? 11.006 -5.584 -6.304 1.00 88.56 79 GLY A CA 1
ATOM 601 C C . GLY A 1 79 ? 11.239 -4.731 -7.544 1.00 88.56 79 GLY A C 1
ATOM 602 O O . GLY A 1 79 ? 10.884 -3.553 -7.580 1.00 88.56 79 GLY A O 1
ATOM 603 N N . ASP A 1 80 ? 11.861 -5.325 -8.558 1.00 86.75 80 ASP A N 1
ATOM 604 C CA . ASP A 1 80 ? 12.224 -4.640 -9.796 1.00 86.75 80 ASP A CA 1
ATOM 605 C C . ASP A 1 80 ? 12.222 -5.592 -11.003 1.00 86.75 80 ASP A C 1
ATOM 607 O O . ASP A 1 80 ? 12.203 -6.814 -10.871 1.00 86.75 80 ASP A O 1
ATOM 611 N N . VAL A 1 81 ? 12.267 -5.029 -12.214 1.00 86.88 81 VAL A N 1
ATOM 612 C CA . VAL A 1 81 ? 12.176 -5.794 -13.473 1.00 86.88 81 VAL A CA 1
ATOM 613 C C . VAL A 1 81 ? 13.300 -6.828 -13.631 1.00 86.88 81 VAL A C 1
ATOM 615 O O . VAL A 1 81 ? 13.108 -7.838 -14.305 1.00 86.88 81 VAL A O 1
ATOM 618 N N . ARG A 1 82 ? 14.477 -6.598 -13.036 1.00 91.31 82 ARG A N 1
ATOM 619 C CA . ARG A 1 82 ? 15.622 -7.510 -13.137 1.00 91.31 82 ARG A CA 1
ATOM 620 C C . ARG A 1 82 ? 15.499 -8.672 -12.154 1.00 91.31 82 ARG A C 1
ATOM 622 O O . ARG A 1 82 ? 15.825 -9.794 -12.529 1.00 91.31 82 ARG A O 1
ATOM 629 N N . ASN A 1 83 ? 15.076 -8.399 -10.922 1.00 93.31 83 ASN A N 1
ATOM 630 C CA . ASN A 1 83 ? 15.069 -9.374 -9.827 1.00 93.31 83 ASN A CA 1
ATOM 631 C C . ASN A 1 83 ? 13.699 -10.037 -9.600 1.00 93.31 83 ASN A C 1
ATOM 633 O O . ASN A 1 83 ? 13.614 -11.042 -8.896 1.00 93.31 83 ASN A O 1
ATOM 637 N N . GLY A 1 84 ? 12.643 -9.515 -10.225 1.00 91.38 84 GLY A N 1
ATOM 638 C CA . GLY A 1 84 ? 11.266 -9.948 -10.019 1.00 91.38 84 GLY A CA 1
ATOM 639 C C . GLY A 1 84 ? 10.577 -9.190 -8.884 1.00 91.38 84 GLY A C 1
ATOM 640 O O . GLY A 1 84 ? 11.130 -8.252 -8.310 1.00 91.38 84 GLY A O 1
ATOM 641 N N . PHE A 1 85 ? 9.345 -9.604 -8.584 1.00 91.44 85 PHE A N 1
ATOM 642 C CA . PHE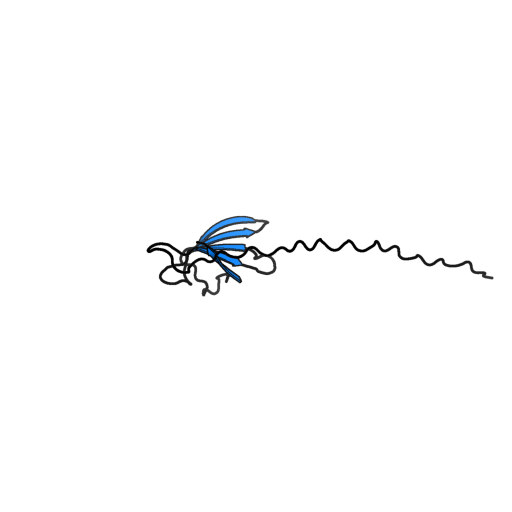 A 1 85 ? 8.484 -8.975 -7.584 1.00 91.44 85 PHE A CA 1
ATOM 643 C C . PHE A 1 85 ? 8.053 -9.984 -6.518 1.00 91.44 85 PHE A C 1
ATOM 645 O O . PHE A 1 85 ? 7.771 -11.143 -6.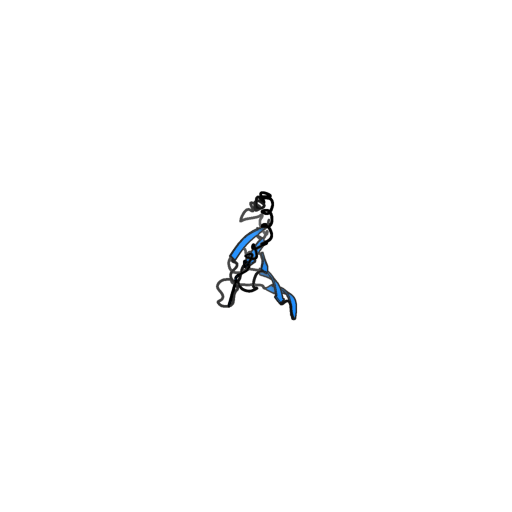824 1.00 91.44 85 PHE A O 1
ATOM 652 N N . GLU A 1 86 ? 7.952 -9.518 -5.279 1.00 94.94 86 GLU A N 1
ATOM 653 C CA . GLU A 1 86 ? 7.456 -10.250 -4.118 1.00 94.94 86 GLU A CA 1
ATOM 654 C C . GLU A 1 86 ? 6.234 -9.531 -3.541 1.00 94.94 86 GLU A C 1
ATOM 656 O O . GLU A 1 86 ? 6.226 -8.308 -3.406 1.00 94.94 86 GLU A O 1
ATOM 661 N N . PHE A 1 87 ? 5.207 -10.290 -3.158 1.00 95.31 87 PHE A N 1
ATOM 662 C CA . PHE A 1 87 ? 4.083 -9.761 -2.393 1.00 95.31 87 PHE A CA 1
ATOM 663 C C . PHE A 1 87 ? 4.414 -9.733 -0.898 1.00 95.31 87 PHE A C 1
ATOM 665 O O . PHE A 1 87 ? 4.733 -10.766 -0.311 1.00 95.31 87 PHE A O 1
ATOM 672 N N . GLN A 1 88 ? 4.285 -8.566 -0.269 1.00 95.50 88 GLN A N 1
ATOM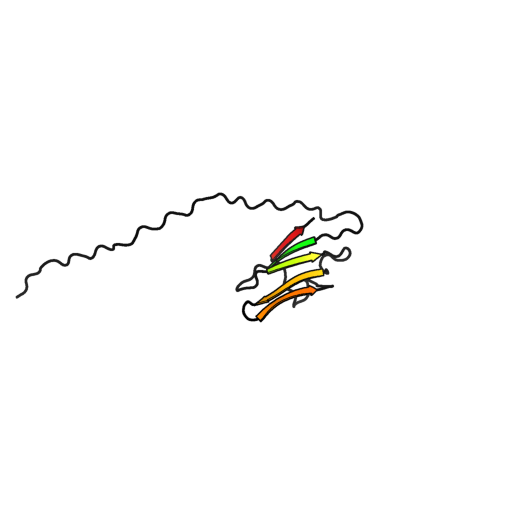 673 C CA . GLN A 1 88 ? 4.552 -8.370 1.153 1.00 95.50 88 GLN A CA 1
ATOM 674 C C . GLN A 1 88 ? 3.325 -7.831 1.891 1.00 95.50 88 GLN A C 1
ATOM 676 O O . GLN A 1 88 ? 2.589 -6.983 1.385 1.00 95.50 88 GLN A O 1
ATOM 681 N N . ILE A 1 89 ? 3.161 -8.293 3.134 1.00 96.25 89 ILE A N 1
ATOM 682 C CA . ILE A 1 89 ? 2.189 -7.773 4.100 1.00 96.25 89 ILE A CA 1
ATOM 683 C C . ILE A 1 89 ? 2.973 -7.220 5.289 1.00 96.25 89 ILE A C 1
ATOM 685 O O . ILE A 1 89 ? 3.566 -7.983 6.053 1.00 96.25 89 ILE A O 1
ATOM 689 N N . LYS A 1 90 ? 2.958 -5.900 5.464 1.00 94.12 90 LYS A N 1
ATOM 690 C CA . LYS A 1 90 ? 3.602 -5.214 6.588 1.00 94.12 90 LYS A CA 1
ATOM 691 C C . LYS A 1 90 ? 2.545 -4.842 7.619 1.00 94.12 90 LYS A C 1
ATOM 693 O O . LYS A 1 90 ? 1.546 -4.215 7.282 1.00 94.12 90 LYS A O 1
ATOM 698 N N . ARG A 1 91 ? 2.745 -5.253 8.871 1.00 93.75 91 ARG A N 1
ATOM 699 C CA . ARG A 1 91 ? 1.876 -4.909 10.009 1.00 93.75 91 ARG A CA 1
ATOM 700 C C . ARG A 1 91 ? 2.549 -3.835 10.852 1.00 93.75 91 ARG A C 1
ATOM 702 O O . ARG A 1 91 ? 3.771 -3.861 10.952 1.00 93.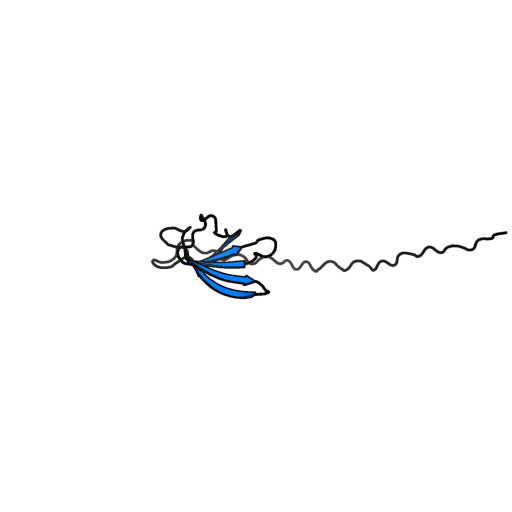75 91 ARG A O 1
ATOM 709 N N . ASN A 1 92 ? 1.755 -2.979 11.498 1.00 91.31 92 ASN A N 1
ATOM 710 C CA . ASN A 1 92 ? 2.250 -1.824 12.259 1.00 91.31 92 ASN A CA 1
ATOM 711 C C . ASN A 1 92 ? 3.180 -0.944 11.415 1.00 91.31 92 ASN A C 1
ATOM 713 O O . ASN A 1 92 ? 4.219 -0.501 11.888 1.00 91.31 92 ASN A O 1
ATOM 717 N N . TYR A 1 93 ? 2.846 -0.784 10.136 1.00 91.00 93 TYR A N 1
ATOM 718 C CA . TYR A 1 93 ? 3.578 0.122 9.271 1.00 91.00 93 TYR A CA 1
ATOM 719 C C . TYR A 1 93 ? 3.195 1.545 9.661 1.00 91.00 93 TYR A C 1
ATOM 721 O O . TYR A 1 93 ? 2.001 1.833 9.729 1.00 91.00 93 TYR A O 1
ATOM 729 N N . ASP A 1 94 ? 4.189 2.384 9.920 1.00 89.38 94 ASP A N 1
ATOM 730 C CA . ASP A 1 94 ? 4.025 3.775 10.336 1.00 89.38 94 ASP A CA 1
ATOM 731 C C . ASP A 1 94 ? 4.561 4.696 9.234 1.00 89.38 94 ASP A C 1
ATOM 733 O O . ASP A 1 94 ? 5.689 4.521 8.768 1.00 89.38 94 ASP A O 1
ATOM 737 N N . PHE A 1 95 ? 3.764 5.666 8.783 1.00 80.19 95 PHE A N 1
ATOM 738 C CA . PHE A 1 95 ? 4.214 6.646 7.788 1.00 80.19 95 PHE A CA 1
ATOM 739 C C . PHE A 1 95 ? 5.191 7.689 8.332 1.00 80.19 95 PHE A C 1
ATOM 741 O O . PHE A 1 95 ? 5.860 8.345 7.533 1.00 80.19 95 PHE A O 1
ATOM 748 N N . HIS A 1 96 ? 5.283 7.848 9.651 1.00 82.94 96 HIS A N 1
ATOM 749 C CA . HIS A 1 96 ? 6.194 8.799 10.290 1.00 82.94 96 HIS A CA 1
ATOM 750 C C . HIS A 1 96 ? 7.620 8.261 10.430 1.00 82.94 96 HIS A C 1
ATOM 752 O O . HIS A 1 96 ? 8.540 9.037 10.696 1.00 82.94 96 HIS A O 1
ATOM 758 N N . ASP A 1 97 ? 7.827 6.960 10.216 1.00 84.94 97 ASP A N 1
ATOM 759 C CA . ASP A 1 97 ? 9.162 6.369 10.198 1.00 84.94 97 ASP A CA 1
ATOM 760 C C . ASP A 1 97 ? 10.005 6.963 9.058 1.00 84.94 97 ASP A C 1
ATOM 762 O O . ASP A 1 97 ? 9.588 7.031 7.903 1.00 84.94 97 ASP A O 1
ATOM 766 N N . GLU A 1 98 ? 11.253 7.324 9.358 1.00 77.06 98 GLU A N 1
ATOM 767 C CA . GLU A 1 98 ? 12.190 7.938 8.400 1.00 77.06 98 GLU A CA 1
ATOM 768 C C . GLU A 1 98 ? 12.478 7.076 7.156 1.00 77.06 98 GLU A C 1
ATOM 770 O O . GLU A 1 98 ? 12.875 7.587 6.108 1.00 77.06 98 GLU A O 1
ATOM 775 N N . ASN A 1 99 ? 12.255 5.765 7.267 1.00 79.69 99 ASN A N 1
ATOM 776 C CA . ASN A 1 99 ? 12.460 4.790 6.199 1.00 79.69 99 ASN A CA 1
ATOM 777 C C . ASN A 1 99 ? 11.166 4.432 5.453 1.00 79.69 99 ASN A C 1
ATOM 779 O O . ASN A 1 99 ? 11.206 3.629 4.515 1.00 79.69 99 ASN A O 1
ATOM 783 N N . SER A 1 100 ? 10.027 4.983 5.871 1.00 83.06 100 SER A N 1
ATOM 784 C CA . SER A 1 100 ? 8.738 4.698 5.260 1.00 83.06 100 SER A CA 1
ATOM 785 C C . SER A 1 100 ? 8.533 5.513 3.993 1.00 83.06 100 SER A C 1
ATOM 787 O O . SER A 1 100 ? 8.754 6.721 3.930 1.00 83.06 100 SER A O 1
ATOM 789 N N . GLU A 1 101 ? 8.061 4.839 2.947 1.00 82.44 101 GLU A N 1
ATOM 790 C CA . GLU A 1 101 ? 7.585 5.523 1.752 1.00 82.44 101 GLU A CA 1
ATOM 791 C C . GLU A 1 101 ? 6.232 6.175 2.050 1.00 82.44 101 GLU A C 1
ATOM 793 O O . GLU A 1 101 ? 5.293 5.507 2.497 1.00 82.44 101 GLU A O 1
ATOM 798 N N . CYS A 1 102 ? 6.144 7.483 1.801 1.00 84.56 102 CYS A N 1
ATOM 799 C CA . CYS A 1 102 ? 4.922 8.260 1.961 1.00 84.56 102 CYS A CA 1
ATOM 800 C C . CYS A 1 102 ? 4.122 8.253 0.645 1.00 84.56 102 CYS A C 1
ATOM 802 O O . CYS A 1 102 ? 4.683 8.555 -0.417 1.00 84.56 102 CYS A O 1
ATOM 804 N N . PRO A 1 103 ? 2.828 7.892 0.671 1.00 88.62 103 PRO A N 1
ATOM 805 C CA . PRO A 1 103 ? 2.010 7.843 -0.529 1.00 88.62 103 PRO A CA 1
ATOM 806 C C . PRO A 1 103 ? 1.719 9.247 -1.056 1.00 88.62 103 PRO A C 1
ATOM 808 O O . PRO A 1 103 ? 1.475 10.187 -0.306 1.00 88.62 103 PRO A O 1
ATOM 811 N N . SER A 1 104 ? 1.670 9.378 -2.380 1.00 89.12 104 SER A N 1
ATOM 812 C CA . SER A 1 104 ? 1.270 10.630 -3.031 1.00 89.12 104 SER A CA 1
ATOM 813 C C . SER A 1 104 ? -0.241 10.863 -2.974 1.00 89.12 104 SER A C 1
ATOM 815 O O . SER A 1 104 ? -0.710 11.998 -3.039 1.00 89.12 104 SER A O 1
ATOM 817 N N . THR A 1 105 ? -1.031 9.791 -2.897 1.00 89.88 105 THR A N 1
ATOM 818 C CA . THR A 1 105 ? -2.494 9.854 -2.827 1.00 89.88 105 THR A CA 1
ATOM 819 C C . THR A 1 105 ? -3.031 8.628 -2.098 1.00 89.88 105 THR A C 1
ATOM 821 O O . THR A 1 105 ? -2.563 7.519 -2.341 1.00 89.88 105 THR A O 1
ATOM 824 N N . GLY A 1 106 ? -4.032 8.826 -1.240 1.00 89.94 106 GLY A N 1
ATOM 825 C CA . GLY A 1 106 ? -4.857 7.764 -0.667 1.00 89.94 106 GLY A CA 1
ATOM 826 C C . GLY A 1 106 ? -6.283 7.859 -1.206 1.00 89.94 106 GLY A C 1
ATOM 827 O O . GLY A 1 106 ? -6.872 8.940 -1.223 1.00 89.94 106 GLY A O 1
ATOM 828 N N . VAL A 1 107 ? -6.828 6.743 -1.686 1.00 91.75 107 VAL A N 1
ATOM 829 C CA . VAL A 1 107 ? -8.200 6.647 -2.198 1.00 91.75 107 VAL A CA 1
ATOM 830 C C . VAL A 1 107 ? -8.972 5.649 -1.340 1.00 91.75 107 VAL A C 1
ATOM 832 O O . VAL A 1 107 ? -8.614 4.473 -1.346 1.00 91.75 107 VAL A O 1
ATOM 835 N N . PRO A 1 108 ? -10.039 6.053 -0.634 1.00 91.81 108 PRO A N 1
ATOM 836 C CA . PRO A 1 108 ? -10.801 5.121 0.178 1.00 91.81 108 PRO A CA 1
ATOM 837 C C . PRO A 1 108 ? -11.560 4.123 -0.703 1.00 91.81 108 PRO A C 1
ATOM 839 O O . PRO A 1 108 ? -12.192 4.478 -1.703 1.00 91.81 108 PRO A O 1
ATOM 842 N N . LEU A 1 109 ? -11.470 2.861 -0.311 1.00 87.25 109 LEU A N 1
ATOM 843 C CA . LEU A 1 109 ? -12.169 1.712 -0.857 1.00 87.25 109 LEU A CA 1
ATOM 844 C C . LEU A 1 109 ? -13.185 1.248 0.200 1.00 87.25 109 LEU A C 1
ATOM 846 O O . LEU A 1 109 ? -12.946 1.382 1.396 1.00 87.25 109 LEU A O 1
ATOM 850 N N . GLN A 1 110 ? -14.349 0.803 -0.266 1.00 66.56 110 GLN A N 1
ATOM 851 C CA . GLN A 1 110 ? -15.543 0.531 0.547 1.00 66.56 110 GLN A CA 1
ATOM 852 C C . GLN A 1 110 ? -15.314 -0.355 1.773 1.00 66.56 110 GLN A C 1
ATOM 854 O O . GLN A 1 110 ? -14.507 -1.305 1.671 1.00 66.56 110 GLN A O 1
#

Organism: Aspergillus tamarii (NCBI:txid41984)

Secondary structure (DSSP, 8-state):
-------------PPPPPPPPP----PPPPPP---S--STT---EEEEEE--TTT--EEEEEE--SS-TTEEEEEEEEEETTTEEEEEEEEEEETTSTTSPPPSEEEEE-